Protein AF-A0A5C7P5N4-F1 (afdb_monomer_lite)

Sequence (124 aa):
MRRREALGAMILGAGGWAAGEPAQAQPLSAQEQVLKAAFIYRFAQMTEWPSAAASVAPKSFLLCVAGQGSLHSALRSLAGKSLGGALIQVQSVSQPSGLGGCQVLVLDMEDRHELNRWQRAVQG

Radius of gyration: 28.28 Å; chains: 1; bounding box: 98×53×38 Å

Secondary structure (DSSP, 8-state):
---------------------------HHHHHHHHHHHHHHHHHHHSPPGGGGSSS--SEEEEEEES-SHHHHHHHTTTT-EETTEEEEEEE-SSGGG-TT-SEEEE----HHHHHHHHHHHH-

pLDDT: mean 81.99, std 17.23, range [39.91, 97.88]

Foldseek 3Di:
DDDDDDDDPDPPDDDPDPPPDPPPDDPVVLVVLLVVLVVVLVVLLVDDDPQLPDPDRDQEAEEEEEDDASNLVNNCVQAQPDRSNHGYDYYYDHDLVPCPRHPHYHYRDPDPVVVVVNVVSVVD

Structure (mmCIF, N/CA/C/O backbone):
data_AF-A0A5C7P5N4-F1
#
_entry.id   AF-A0A5C7P5N4-F1
#
loop_
_atom_site.group_PDB
_atom_site.id
_atom_site.type_symbol
_atom_site.label_atom_id
_atom_site.label_alt_id
_atom_site.label_comp_id
_atom_site.label_asym_id
_atom_site.label_entity_id
_atom_site.label_seq_id
_atom_site.pdbx_PDB_ins_code
_atom_site.Cartn_x
_atom_site.Cartn_y
_atom_site.Cartn_z
_atom_site.occupancy
_atom_site.B_iso_or_equiv
_atom_site.auth_seq_id
_atom_site.auth_comp_id
_atom_site.auth_asym_id
_atom_site.auth_atom_id
_atom_site.pdbx_PDB_model_num
ATOM 1 N N . MET A 1 1 ? 81.796 23.514 8.352 1.00 39.91 1 MET A N 1
ATOM 2 C CA . MET A 1 1 ? 81.966 24.595 7.356 1.00 39.91 1 MET A CA 1
ATOM 3 C C . MET A 1 1 ? 80.805 25.566 7.492 1.00 39.91 1 MET A C 1
ATOM 5 O O . MET A 1 1 ? 79.663 25.137 7.515 1.00 39.91 1 MET A O 1
ATOM 9 N N . ARG A 1 2 ? 81.120 26.848 7.680 1.00 53.78 2 ARG A N 1
ATOM 10 C CA . ARG A 1 2 ? 80.201 27.981 7.862 1.00 53.78 2 ARG A CA 1
ATOM 11 C C . ARG A 1 2 ? 79.903 28.578 6.479 1.00 53.78 2 ARG A C 1
ATOM 13 O O . ARG A 1 2 ? 80.876 28.738 5.746 1.00 53.78 2 ARG A O 1
ATOM 20 N N . ARG A 1 3 ? 78.646 28.919 6.145 1.00 53.00 3 ARG A N 1
ATOM 21 C CA . ARG A 1 3 ? 78.217 30.033 5.250 1.00 53.00 3 ARG A CA 1
ATOM 22 C C . ARG A 1 3 ? 76.686 29.982 5.028 1.00 53.00 3 ARG A C 1
ATOM 24 O O . ARG A 1 3 ? 76.205 29.006 4.480 1.00 53.00 3 ARG A O 1
ATOM 31 N N . ARG A 1 4 ? 75.938 30.905 5.652 1.00 55.62 4 ARG A N 1
ATOM 32 C CA . ARG A 1 4 ? 75.324 32.145 5.093 1.00 55.62 4 ARG A CA 1
ATOM 33 C C . ARG A 1 4 ? 73.924 31.878 4.519 1.00 55.62 4 ARG A C 1
ATOM 35 O O . ARG A 1 4 ? 73.824 31.175 3.530 1.00 55.62 4 ARG A O 1
ATOM 42 N N . GLU A 1 5 ? 72.851 32.220 5.227 1.00 52.56 5 GLU A N 1
ATOM 43 C CA . GLU A 1 5 ? 72.189 33.538 5.399 1.00 52.56 5 GLU A CA 1
ATOM 44 C C . GLU A 1 5 ? 70.937 33.657 4.511 1.00 52.56 5 GLU A C 1
ATOM 46 O O . GLU A 1 5 ? 70.865 33.090 3.427 1.00 52.56 5 GLU A O 1
ATOM 51 N N . ALA A 1 6 ? 69.961 34.374 5.067 1.00 56.16 6 ALA A N 1
ATOM 52 C CA . ALA A 1 6 ? 68.542 34.467 4.749 1.00 56.16 6 ALA A CA 1
ATOM 53 C C . ALA A 1 6 ? 68.136 34.884 3.318 1.00 56.16 6 ALA A C 1
ATOM 55 O O . ALA A 1 6 ? 68.913 35.472 2.572 1.00 56.16 6 ALA A O 1
ATOM 56 N N . LEU A 1 7 ? 66.830 34.696 3.064 1.00 52.03 7 LEU A N 1
ATOM 57 C CA . LEU A 1 7 ? 65.865 35.612 2.420 1.00 52.03 7 LEU A CA 1
ATOM 58 C C . LEU A 1 7 ? 65.073 34.941 1.294 1.00 52.03 7 LEU A C 1
ATOM 60 O O . LEU A 1 7 ? 65.619 34.565 0.263 1.00 52.03 7 LEU A O 1
ATOM 64 N N . GLY A 1 8 ? 63.754 34.863 1.481 1.00 42.03 8 GLY A N 1
ATOM 65 C CA . GLY A 1 8 ? 62.834 34.518 0.402 1.00 42.03 8 GLY A CA 1
ATOM 66 C C . GLY A 1 8 ? 61.492 33.977 0.872 1.00 42.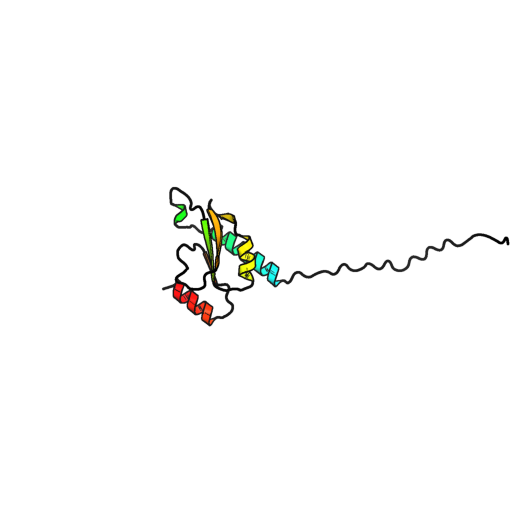03 8 GLY A C 1
ATOM 67 O O . GLY A 1 8 ? 61.114 32.879 0.484 1.00 42.03 8 GLY A O 1
ATOM 68 N N . ALA A 1 9 ? 60.754 34.729 1.693 1.00 56.69 9 ALA A N 1
ATOM 69 C CA . ALA A 1 9 ? 59.313 34.519 1.778 1.00 56.69 9 ALA A CA 1
ATOM 70 C C . ALA A 1 9 ? 58.704 34.974 0.444 1.00 56.69 9 ALA A C 1
ATOM 72 O O . ALA A 1 9 ? 58.558 36.169 0.200 1.00 56.69 9 ALA A O 1
ATOM 73 N N . MET A 1 10 ? 58.396 34.021 -0.433 1.00 47.03 10 MET A N 1
ATOM 74 C CA . MET A 1 10 ? 57.645 34.267 -1.658 1.00 47.03 10 MET A CA 1
ATOM 75 C C . MET A 1 10 ? 56.385 33.409 -1.604 1.00 47.03 10 MET A C 1
ATOM 77 O O . MET A 1 10 ? 56.383 32.237 -1.971 1.00 47.03 10 MET A O 1
ATOM 81 N N . ILE A 1 11 ? 55.313 33.994 -1.066 1.00 57.28 11 ILE A N 1
ATOM 82 C CA . ILE A 1 11 ? 53.965 33.440 -1.172 1.00 57.28 11 ILE A CA 1
ATOM 83 C C . ILE A 1 11 ? 53.540 33.642 -2.626 1.00 57.28 11 ILE A C 1
ATOM 85 O O . ILE A 1 11 ? 53.099 34.720 -3.013 1.00 57.28 11 ILE A O 1
ATOM 89 N N . LEU A 1 12 ? 53.707 32.602 -3.437 1.00 55.81 12 LEU A N 1
ATOM 90 C CA . LEU A 1 12 ? 53.035 32.464 -4.722 1.00 55.81 12 LEU A CA 1
ATOM 91 C C . LEU A 1 12 ? 51.938 31.425 -4.524 1.00 55.81 12 LEU A C 1
ATOM 93 O O . LEU A 1 12 ? 52.156 30.222 -4.645 1.00 55.81 12 LEU A O 1
ATOM 97 N N . GLY A 1 13 ? 50.759 31.910 -4.136 1.00 56.06 13 GLY A N 1
ATOM 98 C CA . GLY A 1 13 ? 49.546 31.112 -4.185 1.00 56.06 13 GLY A CA 1
ATOM 99 C C . GLY A 1 13 ? 49.261 30.724 -5.632 1.00 56.06 13 GLY A C 1
ATOM 100 O O . GLY A 1 13 ? 49.113 31.590 -6.490 1.00 56.06 13 GLY A O 1
ATOM 101 N N . ALA A 1 14 ? 49.184 29.427 -5.904 1.00 53.47 14 ALA A N 1
ATOM 102 C CA . ALA A 1 14 ? 48.639 28.908 -7.146 1.00 53.47 14 ALA A CA 1
ATOM 103 C C . ALA A 1 14 ? 48.030 27.528 -6.886 1.00 53.47 14 ALA A C 1
ATOM 105 O O . ALA A 1 14 ? 48.738 26.561 -6.622 1.00 53.47 14 ALA A O 1
ATOM 106 N N . GLY A 1 15 ? 46.700 27.469 -6.969 1.00 52.50 15 GLY A N 1
ATOM 107 C CA . GLY A 1 15 ? 45.946 26.234 -7.158 1.00 52.50 15 GLY A CA 1
ATOM 108 C C . GLY A 1 15 ? 45.756 25.387 -5.906 1.00 52.50 15 GLY A C 1
ATOM 109 O O . GLY A 1 15 ? 46.331 24.312 -5.793 1.00 52.50 15 GLY A O 1
ATOM 110 N N . GLY A 1 16 ? 44.876 25.818 -5.000 1.00 48.16 16 GLY A N 1
ATOM 111 C CA . GLY A 1 16 ? 44.185 24.865 -4.137 1.00 48.16 16 GLY A CA 1
ATOM 112 C C . GLY A 1 16 ? 43.317 23.978 -5.025 1.00 48.16 16 GLY A C 1
ATOM 113 O O . GLY A 1 16 ? 42.337 24.450 -5.598 1.00 48.16 16 GLY A O 1
ATOM 114 N N . TRP A 1 17 ? 43.708 22.717 -5.190 1.00 58.75 17 TRP A N 1
ATOM 115 C CA . TRP A 1 17 ? 42.879 21.712 -5.840 1.00 58.75 17 TRP A CA 1
ATOM 116 C C . TRP A 1 17 ? 41.686 21.483 -4.918 1.00 58.75 17 TRP A C 1
ATOM 118 O O . TRP A 1 17 ? 41.785 20.757 -3.931 1.00 58.75 17 TRP A O 1
ATOM 128 N N . ALA A 1 18 ? 40.564 22.143 -5.203 1.00 55.78 18 ALA A N 1
ATOM 129 C CA . ALA A 1 18 ? 39.283 21.688 -4.702 1.00 55.78 18 ALA A CA 1
ATOM 130 C C . ALA A 1 18 ? 39.075 20.298 -5.309 1.00 55.78 18 ALA A C 1
ATOM 132 O O . ALA A 1 18 ? 38.716 20.170 -6.480 1.00 55.78 18 ALA A O 1
ATOM 133 N N . ALA A 1 19 ? 39.398 19.256 -4.543 1.00 59.22 19 ALA A N 1
ATOM 134 C CA . ALA A 1 19 ? 38.938 17.916 -4.841 1.00 59.22 19 ALA A CA 1
ATOM 135 C C . ALA A 1 19 ? 37.411 18.008 -4.854 1.00 59.22 19 ALA A C 1
ATOM 137 O O . ALA A 1 19 ? 36.788 18.154 -3.806 1.00 59.22 19 ALA A O 1
ATOM 138 N N . GLY A 1 20 ? 36.828 18.056 -6.053 1.00 54.97 20 GLY A N 1
ATOM 139 C CA . GLY A 1 20 ? 35.387 18.014 -6.213 1.00 54.97 20 GLY A CA 1
ATOM 140 C C . GLY A 1 20 ? 34.899 16.742 -5.546 1.00 54.97 20 GLY A C 1
ATOM 141 O O . GLY A 1 20 ? 35.236 15.644 -5.990 1.00 54.97 20 GLY A O 1
ATOM 142 N N . GLU A 1 21 ? 34.166 16.892 -4.449 1.00 62.88 21 GLU A N 1
ATOM 143 C CA . GLU A 1 21 ? 33.493 15.775 -3.810 1.00 62.88 21 GLU A CA 1
ATOM 144 C C . GLU A 1 21 ? 32.580 15.156 -4.875 1.00 62.88 21 GLU A C 1
ATOM 146 O O . GLU A 1 21 ? 31.815 15.891 -5.514 1.00 62.88 21 GLU A O 1
ATOM 151 N N . PRO A 1 22 ? 32.704 13.851 -5.174 1.00 59.53 22 PRO A N 1
ATOM 152 C CA . PRO A 1 22 ? 31.895 13.248 -6.212 1.00 59.53 22 PRO A CA 1
ATOM 153 C C . PRO A 1 22 ? 30.433 13.402 -5.803 1.00 59.53 22 PRO A C 1
ATOM 155 O O . PRO A 1 22 ? 29.979 12.790 -4.838 1.00 59.53 22 PRO A O 1
ATOM 158 N N . ALA A 1 23 ? 29.694 14.229 -6.542 1.00 61.19 23 ALA A N 1
ATOM 159 C CA . ALA A 1 23 ? 28.251 14.312 -6.428 1.00 61.19 23 ALA A CA 1
ATOM 160 C C . ALA A 1 23 ? 27.679 12.960 -6.872 1.00 61.19 23 ALA A C 1
ATOM 162 O O . ALA A 1 23 ? 27.461 12.703 -8.056 1.00 61.19 23 ALA A O 1
ATOM 163 N N . GLN A 1 24 ? 27.509 12.049 -5.917 1.00 62.59 24 GLN A N 1
ATOM 164 C CA . GLN A 1 24 ? 26.827 10.783 -6.131 1.00 62.59 24 GLN A CA 1
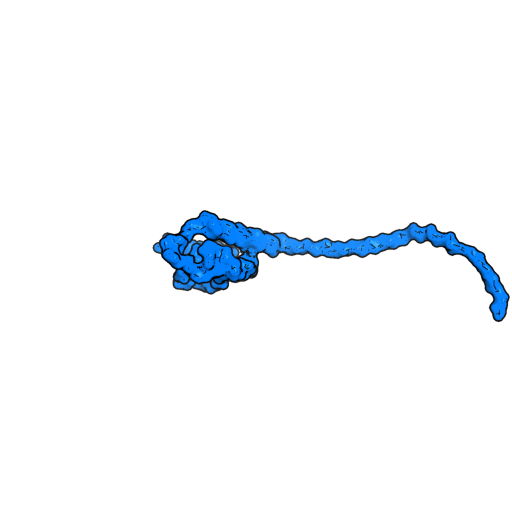ATOM 165 C C . GLN A 1 24 ? 25.348 11.101 -6.348 1.00 62.59 24 GLN A C 1
ATOM 167 O O . GLN A 1 24 ? 24.603 11.350 -5.400 1.00 62.59 24 GLN A O 1
ATOM 172 N N . ALA A 1 25 ? 24.924 11.127 -7.611 1.00 58.53 25 ALA A N 1
ATOM 173 C CA . ALA A 1 25 ? 23.512 11.146 -7.948 1.00 58.53 25 ALA A CA 1
ATOM 174 C C . ALA A 1 25 ? 22.879 9.871 -7.378 1.00 58.53 25 ALA A C 1
ATOM 176 O O . ALA A 1 25 ? 23.200 8.763 -7.814 1.00 58.53 25 ALA A O 1
ATOM 177 N N . GLN A 1 26 ? 21.997 10.014 -6.387 1.00 63.59 26 GLN A N 1
ATOM 178 C CA . GLN A 1 26 ? 21.158 8.895 -5.979 1.00 63.59 26 GLN A CA 1
ATOM 179 C C . GLN A 1 26 ? 20.343 8.471 -7.205 1.00 63.59 26 GLN A C 1
ATOM 181 O O . GLN A 1 26 ? 19.788 9.339 -7.886 1.00 63.59 26 GLN A O 1
ATOM 186 N N . PRO A 1 27 ? 20.291 7.168 -7.532 1.00 65.25 27 PRO A N 1
ATOM 187 C CA . PRO A 1 27 ? 19.526 6.714 -8.679 1.00 65.25 27 PRO A CA 1
ATOM 188 C C . PRO A 1 27 ? 18.081 7.179 -8.492 1.00 65.25 27 PRO A C 1
ATOM 190 O O . PRO A 1 27 ? 17.435 6.818 -7.507 1.00 65.25 27 PRO A O 1
ATOM 193 N N . LEU A 1 28 ? 17.596 8.007 -9.424 1.00 67.81 28 LEU A N 1
ATOM 194 C CA . LEU A 1 28 ? 16.258 8.617 -9.391 1.00 67.81 28 LEU A CA 1
ATOM 195 C C . LEU A 1 28 ? 15.164 7.575 -9.105 1.00 67.81 28 LEU A C 1
ATOM 197 O O . LEU A 1 28 ? 14.200 7.864 -8.401 1.00 67.81 28 LEU A O 1
ATOM 201 N N . SER A 1 29 ? 15.374 6.338 -9.565 1.00 78.81 29 SER A N 1
ATOM 202 C CA . SER A 1 29 ? 14.488 5.201 -9.333 1.00 78.81 29 SER A CA 1
ATOM 203 C C . SER A 1 29 ? 14.308 4.849 -7.854 1.00 78.81 29 SER A C 1
ATOM 205 O O . SER A 1 29 ? 13.189 4.571 -7.440 1.00 78.81 29 SER A O 1
ATOM 207 N N . ALA A 1 30 ? 15.352 4.891 -7.020 1.00 86.12 30 ALA A N 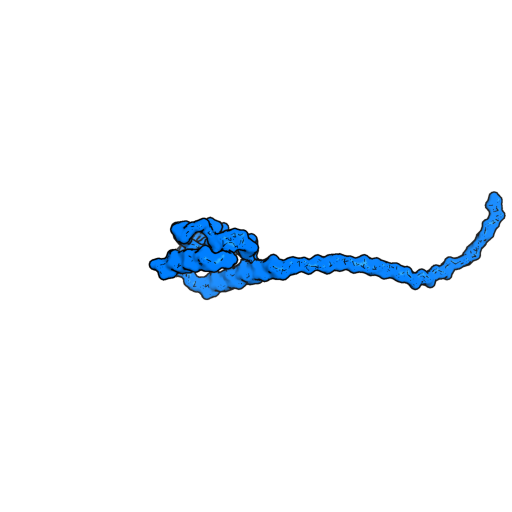1
ATOM 208 C CA . ALA A 1 30 ? 15.230 4.551 -5.600 1.00 86.12 30 ALA A CA 1
ATOM 209 C C . ALA A 1 30 ? 14.399 5.596 -4.841 1.00 86.12 30 ALA A C 1
ATOM 211 O O . ALA A 1 30 ? 13.525 5.246 -4.045 1.00 86.12 30 ALA A O 1
ATOM 212 N N . GLN A 1 31 ? 14.630 6.880 -5.126 1.00 91.06 31 GLN A N 1
ATOM 213 C CA . GLN A 1 31 ? 13.858 7.973 -4.535 1.00 91.06 31 GLN A CA 1
ATOM 214 C C . GLN A 1 31 ? 12.393 7.927 -4.989 1.00 91.06 31 GLN A C 1
ATOM 216 O O . GLN A 1 31 ? 11.487 8.122 -4.180 1.00 91.06 31 GLN A O 1
ATOM 221 N N . GLU A 1 32 ? 12.159 7.598 -6.260 1.00 93.62 32 GLU A N 1
ATOM 222 C CA . GLU A 1 32 ? 10.824 7.387 -6.815 1.00 93.62 32 GLU A CA 1
ATOM 223 C C . GLU A 1 32 ? 10.073 6.256 -6.094 1.00 93.62 32 GLU A C 1
ATOM 225 O O . GLU A 1 32 ? 8.912 6.441 -5.723 1.00 93.62 32 GLU A O 1
ATOM 230 N N . GLN A 1 33 ? 10.716 5.110 -5.830 1.00 94.75 33 GLN A N 1
ATOM 231 C CA . GLN A 1 33 ? 10.073 4.010 -5.096 1.00 94.75 33 GLN A CA 1
ATOM 232 C C . GLN A 1 33 ? 9.720 4.400 -3.657 1.00 94.75 33 GLN A C 1
ATOM 234 O O . GLN A 1 33 ? 8.633 4.076 -3.174 1.00 94.75 33 GLN A O 1
ATOM 239 N N . VAL A 1 34 ? 10.605 5.134 -2.974 1.00 95.19 34 VAL A N 1
ATOM 240 C CA . VAL A 1 34 ? 10.327 5.668 -1.630 1.00 95.19 34 VAL A CA 1
ATOM 241 C C . VAL A 1 34 ? 9.133 6.620 -1.664 1.00 95.19 34 VAL A C 1
ATOM 243 O O . VAL A 1 34 ? 8.246 6.525 -0.814 1.00 95.19 34 VAL A O 1
ATOM 246 N N . LEU A 1 35 ? 9.072 7.500 -2.666 1.00 96.56 35 LEU A N 1
ATOM 247 C CA . LEU A 1 35 ? 7.959 8.424 -2.842 1.00 96.56 35 LEU A CA 1
ATOM 248 C C . LEU A 1 35 ? 6.643 7.670 -3.089 1.00 96.56 35 LEU A C 1
ATOM 250 O O . LEU A 1 35 ? 5.650 7.942 -2.417 1.00 96.56 35 LEU A O 1
ATOM 254 N N . LYS A 1 36 ? 6.639 6.669 -3.977 1.00 96.44 36 LYS A N 1
ATOM 255 C CA . LYS A 1 36 ? 5.479 5.794 -4.227 1.00 96.44 36 LYS A CA 1
ATOM 256 C C . LYS A 1 36 ? 5.002 5.091 -2.954 1.00 96.44 36 LYS A C 1
ATOM 258 O O . LYS A 1 36 ? 3.809 5.121 -2.656 1.00 96.44 36 LYS A O 1
ATOM 263 N N . ALA A 1 37 ? 5.914 4.521 -2.164 1.00 97.56 37 ALA A N 1
ATOM 264 C CA . ALA A 1 37 ? 5.574 3.897 -0.885 1.00 97.56 37 ALA A CA 1
ATOM 265 C C . ALA A 1 37 ? 4.964 4.906 0.109 1.00 97.56 37 ALA A C 1
ATOM 267 O O . ALA A 1 37 ? 3.992 4.587 0.796 1.00 97.56 37 ALA A O 1
ATOM 268 N N . ALA A 1 38 ? 5.476 6.141 0.155 1.00 97.31 38 ALA A N 1
ATOM 269 C CA . ALA A 1 38 ? 4.913 7.204 0.986 1.00 97.31 38 ALA A CA 1
ATOM 270 C C . ALA A 1 38 ? 3.487 7.596 0.556 1.00 97.31 38 ALA A C 1
ATOM 272 O O . ALA A 1 38 ? 2.617 7.765 1.413 1.00 97.31 38 ALA A O 1
ATOM 273 N N . PHE A 1 39 ? 3.220 7.683 -0.751 1.00 97.88 39 PHE A N 1
ATOM 274 C CA . PHE A 1 39 ? 1.868 7.912 -1.271 1.00 97.88 39 PHE A CA 1
ATOM 275 C C . PHE A 1 39 ? 0.913 6.771 -0.914 1.00 97.88 39 PHE A C 1
ATOM 277 O O . PHE A 1 39 ? -0.184 7.038 -0.431 1.00 97.88 39 PHE A O 1
ATOM 284 N N . ILE A 1 40 ? 1.335 5.512 -1.065 1.00 97.88 40 ILE A N 1
ATOM 285 C CA . ILE A 1 40 ? 0.527 4.341 -0.680 1.00 97.88 40 ILE A CA 1
ATOM 286 C C . ILE A 1 40 ? 0.166 4.394 0.809 1.00 97.88 40 ILE A C 1
ATOM 288 O O . ILE A 1 40 ? -1.000 4.228 1.168 1.00 97.88 40 ILE A O 1
ATOM 292 N N . TYR A 1 41 ? 1.137 4.696 1.676 1.00 97.38 41 TYR A N 1
ATOM 293 C CA . TYR A 1 41 ? 0.881 4.892 3.104 1.00 97.38 41 TYR A CA 1
ATOM 294 C C . TYR A 1 41 ? -0.143 6.009 3.350 1.00 97.38 41 TYR A C 1
ATOM 296 O O . TYR A 1 41 ? -1.072 5.838 4.138 1.00 97.38 41 TYR A O 1
ATOM 304 N N . ARG A 1 42 ? -0.018 7.138 2.642 1.00 97.38 42 ARG A N 1
ATOM 305 C CA . ARG A 1 42 ? -0.939 8.273 2.769 1.00 97.38 42 ARG A CA 1
ATOM 306 C C . ARG A 1 42 ? -2.359 7.925 2.326 1.00 97.38 42 ARG A C 1
ATOM 308 O O . ARG A 1 42 ? -3.300 8.277 3.030 1.00 97.38 42 ARG A O 1
ATOM 315 N N . PHE A 1 43 ? -2.518 7.211 1.215 1.00 97.00 43 PHE A N 1
ATOM 316 C CA . PHE A 1 43 ? -3.828 6.741 0.764 1.00 97.00 43 PHE A CA 1
ATOM 317 C C . PHE A 1 43 ? -4.456 5.801 1.787 1.00 97.00 43 PHE A C 1
ATOM 319 O O . PHE A 1 43 ? -5.624 5.966 2.132 1.00 97.00 43 PHE A O 1
ATOM 326 N N . ALA A 1 44 ? -3.671 4.884 2.356 1.00 95.69 44 ALA A N 1
ATOM 327 C CA . ALA A 1 44 ? -4.168 3.968 3.371 1.00 95.69 44 ALA A CA 1
ATOM 328 C C . ALA A 1 44 ? -4.625 4.687 4.656 1.00 95.69 44 ALA A C 1
ATOM 330 O O . ALA A 1 44 ? -5.609 4.268 5.259 1.00 95.69 44 ALA A O 1
ATOM 331 N N . GLN A 1 45 ? -3.971 5.788 5.054 1.00 94.06 45 GLN A N 1
ATOM 332 C CA . GLN A 1 45 ? -4.414 6.632 6.178 1.00 94.06 45 GLN A CA 1
ATOM 333 C C . GLN A 1 45 ? -5.747 7.347 5.917 1.00 94.06 45 GLN A C 1
ATOM 335 O O . GLN A 1 45 ? -6.459 7.673 6.861 1.00 94.06 45 GLN A O 1
ATOM 340 N N . MET A 1 46 ? -6.039 7.648 4.652 1.00 94.12 46 MET A N 1
ATOM 341 C CA . MET A 1 46 ? -7.221 8.400 4.216 1.00 94.12 46 MET A CA 1
ATOM 342 C C . MET A 1 46 ? -8.373 7.492 3.772 1.00 94.12 46 MET A C 1
ATOM 344 O O . MET A 1 46 ? -9.422 7.989 3.377 1.00 94.12 46 MET A O 1
ATOM 348 N N . THR A 1 47 ? -8.170 6.177 3.802 1.00 93.38 47 THR A N 1
ATOM 349 C CA . THR A 1 47 ? -9.175 5.187 3.418 1.00 93.38 47 THR A CA 1
ATOM 350 C C . THR A 1 47 ? -9.917 4.715 4.660 1.00 93.38 47 THR A C 1
ATOM 352 O O . THR A 1 47 ? -9.297 4.357 5.663 1.00 93.38 47 THR A O 1
ATOM 355 N N . GLU A 1 48 ? -11.245 4.682 4.596 1.00 88.62 48 GLU A N 1
ATOM 356 C CA . GLU A 1 48 ? -12.060 4.046 5.628 1.00 88.62 48 GLU A CA 1
ATOM 357 C C . GLU A 1 48 ? -12.021 2.526 5.450 1.00 88.62 48 GLU A C 1
ATOM 359 O O . GLU A 1 48 ? -12.466 1.983 4.439 1.00 88.62 48 GLU A O 1
ATOM 364 N N . TRP A 1 49 ? -11.465 1.826 6.438 1.00 87.25 49 TRP A N 1
ATOM 365 C CA . TRP A 1 49 ? -11.364 0.369 6.424 1.00 87.25 49 TRP A CA 1
ATOM 366 C C . TRP A 1 49 ? -12.538 -0.250 7.188 1.00 87.25 49 TRP A C 1
ATOM 368 O O . TRP A 1 49 ? -12.816 0.183 8.308 1.00 87.25 49 TRP A O 1
ATOM 378 N N . PRO A 1 50 ? -13.186 -1.309 6.671 1.00 75.44 50 PRO A N 1
ATOM 379 C CA . PRO A 1 50 ? -14.375 -1.894 7.299 1.00 75.44 50 PRO A CA 1
ATOM 380 C C . PRO A 1 50 ? -14.131 -2.431 8.724 1.00 75.44 50 PRO A C 1
ATOM 382 O O . PRO A 1 50 ? -15.066 -2.536 9.512 1.00 75.44 50 PRO A O 1
ATOM 385 N N . SER A 1 51 ? -12.878 -2.710 9.109 1.00 64.75 51 SER A N 1
ATOM 386 C CA . SER A 1 51 ? -12.508 -3.100 10.479 1.00 64.75 51 SER A CA 1
ATOM 387 C C . SER A 1 51 ? -12.415 -1.937 11.476 1.00 64.75 51 SER A C 1
ATOM 389 O O . SER A 1 51 ? -12.306 -2.191 12.672 1.00 64.75 51 SER A O 1
ATOM 391 N N . ALA A 1 52 ? -12.451 -0.677 11.029 1.00 53.06 52 ALA A N 1
ATOM 392 C CA . ALA A 1 52 ? -12.403 0.492 11.915 1.00 53.06 52 ALA A CA 1
ATOM 393 C C . ALA A 1 52 ? -13.688 0.671 12.751 1.00 53.06 52 ALA A C 1
ATOM 395 O O . ALA A 1 52 ? -13.682 1.413 13.728 1.00 53.06 52 ALA A O 1
ATOM 396 N N . ALA A 1 53 ? -14.772 -0.032 12.395 1.00 49.31 53 ALA A N 1
ATOM 397 C CA . ALA A 1 53 ? -16.046 -0.022 13.114 1.00 49.31 53 ALA A CA 1
ATOM 398 C C . ALA A 1 53 ? -16.157 -1.093 14.222 1.00 49.31 53 ALA A C 1
ATOM 400 O O . ALA A 1 53 ? -17.127 -1.092 14.980 1.00 49.31 53 ALA A O 1
ATOM 401 N N . ALA A 1 54 ? -15.196 -2.019 14.337 1.00 56.94 54 ALA A N 1
ATOM 402 C CA . ALA A 1 54 ? -15.185 -3.005 15.416 1.00 56.94 54 ALA A CA 1
ATOM 403 C C . ALA A 1 54 ? -14.690 -2.358 16.721 1.00 56.94 54 ALA A C 1
ATOM 405 O O . ALA A 1 54 ? -13.734 -1.588 16.713 1.00 56.94 54 ALA A O 1
ATOM 406 N N . SER A 1 55 ? -15.291 -2.709 17.864 1.00 55.81 55 SER A N 1
ATOM 407 C CA . SER A 1 55 ? -14.968 -2.147 19.191 1.00 55.81 55 SER A CA 1
ATOM 408 C C . SER A 1 55 ? -13.507 -2.345 19.642 1.00 55.81 55 SER A C 1
ATOM 410 O O . SER A 1 55 ? -13.105 -1.815 20.675 1.00 55.81 55 SER A O 1
ATOM 412 N N . VAL A 1 56 ? -12.714 -3.106 18.881 1.00 60.72 56 VAL A N 1
ATOM 413 C CA . VAL A 1 56 ? -11.276 -3.314 19.063 1.00 60.72 56 VAL A CA 1
ATOM 414 C C 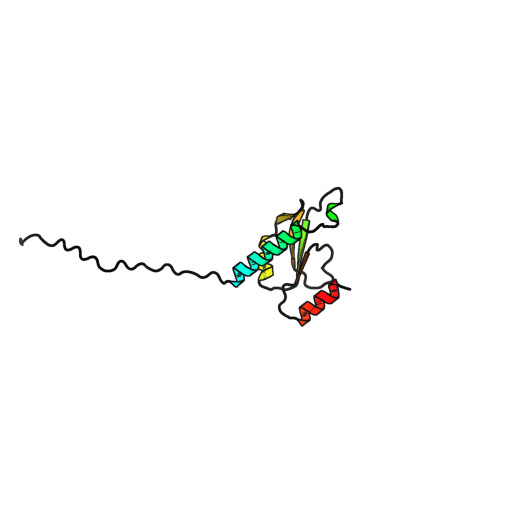. VAL A 1 56 ? -10.607 -3.208 17.692 1.00 60.72 56 VAL A C 1
ATOM 416 O O . VAL A 1 56 ? -10.906 -3.998 16.796 1.00 60.72 56 VAL A O 1
ATOM 419 N N . ALA A 1 57 ? -9.687 -2.254 17.531 1.00 62.38 57 ALA A N 1
ATOM 420 C CA . ALA A 1 57 ? -8.896 -2.134 16.310 1.00 62.38 57 ALA A CA 1
ATOM 421 C C . ALA A 1 57 ? -8.047 -3.406 16.093 1.00 62.38 57 ALA A C 1
ATOM 423 O O . ALA A 1 57 ? -7.505 -3.956 17.061 1.00 62.38 57 ALA A O 1
ATOM 424 N N . PRO A 1 58 ? -7.903 -3.898 14.848 1.00 70.19 58 PRO A N 1
ATOM 425 C CA . PRO A 1 58 ? -7.051 -5.048 14.572 1.00 70.19 58 PRO A CA 1
ATOM 426 C C . PRO A 1 58 ? -5.603 -4.757 14.986 1.00 70.19 58 PRO A C 1
ATOM 428 O O . PRO A 1 58 ? -5.097 -3.655 14.798 1.00 70.19 58 PRO A O 1
ATOM 431 N N . LYS A 1 59 ? -4.898 -5.763 15.521 1.00 81.50 59 LYS A N 1
ATOM 432 C CA . LYS A 1 59 ? -3.479 -5.616 15.905 1.00 81.50 59 LYS A CA 1
ATOM 433 C C . LYS A 1 59 ? -2.565 -5.344 14.701 1.00 81.50 59 LYS A C 1
ATOM 435 O O . LYS A 1 59 ? -1.481 -4.789 14.872 1.00 81.50 59 LYS A O 1
ATOM 440 N N . SER A 1 60 ? -2.987 -5.746 13.502 1.00 89.94 60 SER A N 1
ATOM 441 C CA . SER A 1 60 ? -2.188 -5.687 12.279 1.00 89.94 60 SER A CA 1
ATOM 442 C C . SER A 1 60 ? -2.972 -5.139 11.090 1.00 89.94 60 SER A C 1
ATOM 444 O O . SER A 1 60 ? -4.127 -5.506 10.887 1.00 89.94 60 SER A O 1
ATOM 446 N N . PHE A 1 61 ? -2.296 -4.328 10.278 1.00 93.81 61 PHE A N 1
ATOM 447 C CA . PHE A 1 61 ? -2.736 -3.875 8.963 1.00 93.81 61 PHE A CA 1
ATOM 448 C C . PHE A 1 61 ? -1.885 -4.570 7.897 1.00 93.81 61 PHE A C 1
ATOM 450 O O . PHE A 1 61 ? -0.676 -4.359 7.834 1.00 93.81 61 PHE A O 1
ATOM 457 N N . LEU A 1 62 ? -2.486 -5.428 7.083 1.00 95.19 62 LEU A N 1
ATOM 458 C CA . LEU A 1 62 ? -1.807 -6.219 6.065 1.00 95.19 62 LEU A CA 1
ATOM 459 C C . LEU A 1 62 ? -1.724 -5.445 4.742 1.00 95.19 62 LEU A C 1
ATOM 461 O O . LEU A 1 62 ? -2.722 -5.221 4.052 1.00 95.19 62 LEU A O 1
ATOM 465 N N . LEU A 1 63 ? -0.498 -5.067 4.383 1.00 97.00 63 LEU A N 1
ATOM 466 C CA . LEU A 1 63 ? -0.126 -4.543 3.075 1.00 97.00 63 LEU A CA 1
ATOM 467 C C . LEU A 1 63 ? 0.517 -5.679 2.277 1.00 97.00 63 LEU A C 1
ATOM 469 O O . LEU A 1 63 ? 1.651 -6.086 2.531 1.00 97.00 63 LEU A O 1
ATOM 473 N N . CYS A 1 64 ? -0.218 -6.199 1.310 1.00 97.38 64 CYS A N 1
ATOM 474 C CA . CYS A 1 64 ? 0.211 -7.308 0.479 1.00 97.38 64 CYS A CA 1
ATOM 475 C C . CYS A 1 64 ? 0.875 -6.805 -0.802 1.00 97.38 64 CYS A C 1
ATOM 477 O O . CYS A 1 64 ? 0.456 -5.803 -1.383 1.00 97.38 64 CYS A O 1
ATOM 479 N N . VAL A 1 65 ? 1.912 -7.505 -1.252 1.00 97.00 65 VAL A N 1
ATOM 480 C CA . VAL A 1 65 ? 2.662 -7.182 -2.469 1.00 97.00 65 VAL A CA 1
ATOM 481 C C . VAL A 1 65 ? 2.706 -8.411 -3.365 1.00 97.00 65 VAL A C 1
ATOM 483 O O . VAL A 1 65 ? 3.206 -9.457 -2.952 1.00 97.00 65 VAL A O 1
ATOM 486 N N . ALA A 1 66 ? 2.198 -8.284 -4.587 1.00 96.00 66 ALA A N 1
ATOM 487 C CA . ALA A 1 66 ? 2.370 -9.275 -5.641 1.00 96.00 66 ALA A CA 1
ATOM 488 C C . ALA A 1 66 ? 3.431 -8.784 -6.629 1.00 96.00 66 ALA A C 1
ATOM 490 O O . ALA A 1 66 ? 3.346 -7.659 -7.118 1.00 96.00 66 ALA A O 1
ATOM 491 N N . GLY A 1 67 ? 4.416 -9.631 -6.923 1.00 91.81 67 GLY A N 1
ATOM 492 C CA . GLY A 1 67 ? 5.590 -9.264 -7.718 1.00 91.81 67 GLY A CA 1
ATOM 493 C C . GLY A 1 67 ? 6.832 -8.974 -6.868 1.00 91.81 67 GLY A C 1
ATOM 494 O O . GLY A 1 67 ? 6.804 -9.022 -5.638 1.00 91.81 67 GLY A O 1
ATOM 495 N N . GLN A 1 68 ? 7.961 -8.756 -7.543 1.00 86.06 68 GLN A N 1
ATOM 496 C CA . GLN A 1 68 ? 9.293 -8.640 -6.926 1.00 86.06 68 GLN A CA 1
ATOM 497 C C . GLN A 1 68 ? 10.067 -7.413 -7.433 1.00 86.06 68 GLN A C 1
ATOM 499 O O . GLN A 1 68 ? 11.298 -7.413 -7.430 1.00 86.06 68 GLN A O 1
ATOM 504 N N . GLY A 1 69 ? 9.352 -6.388 -7.900 1.00 85.19 69 GLY A N 1
ATOM 505 C CA . GLY A 1 69 ? 9.946 -5.154 -8.392 1.00 85.19 69 GLY A CA 1
ATOM 506 C C . GLY A 1 69 ? 10.657 -4.335 -7.308 1.00 85.19 69 GLY A C 1
ATOM 507 O O . GLY A 1 69 ? 10.791 -4.706 -6.135 1.00 85.19 69 GLY A O 1
ATOM 508 N N . SER A 1 70 ? 11.167 -3.177 -7.725 1.00 89.62 70 SER A N 1
ATOM 509 C CA . SER A 1 70 ? 11.919 -2.289 -6.834 1.00 89.62 70 SER A CA 1
ATOM 510 C C . SER A 1 70 ? 11.038 -1.630 -5.762 1.00 89.62 70 SER A C 1
ATOM 512 O O . SER A 1 70 ? 11.546 -1.305 -4.681 1.00 89.62 70 SER A O 1
ATOM 514 N N . LEU A 1 71 ? 9.724 -1.498 -5.998 1.00 93.88 71 LEU A N 1
ATOM 515 C CA . LEU A 1 71 ? 8.777 -0.900 -5.053 1.00 93.88 71 LEU A CA 1
ATOM 516 C C . LEU A 1 71 ? 8.626 -1.742 -3.785 1.00 93.88 71 LEU A C 1
ATOM 518 O O . LEU A 1 71 ? 8.532 -1.189 -2.688 1.00 93.88 71 LEU A O 1
ATOM 522 N N . HIS A 1 72 ? 8.662 -3.072 -3.907 1.00 92.62 72 HIS A N 1
ATOM 523 C CA . HIS A 1 72 ? 8.566 -3.987 -2.773 1.00 92.62 72 HIS A CA 1
ATOM 524 C C . HIS A 1 72 ? 9.600 -3.658 -1.683 1.00 92.62 72 HIS A C 1
ATOM 526 O O . HIS A 1 72 ? 9.281 -3.668 -0.492 1.00 92.62 72 HIS A O 1
ATOM 532 N N . SER A 1 73 ? 10.829 -3.301 -2.069 1.00 90.44 73 SER A N 1
ATOM 533 C CA . SER A 1 73 ? 11.868 -2.906 -1.110 1.00 90.44 73 SER A CA 1
ATOM 534 C C . SER A 1 73 ? 11.501 -1.645 -0.319 1.00 90.44 73 SER A C 1
ATOM 536 O O . SER A 1 73 ? 11.647 -1.628 0.905 1.00 90.44 73 SER A O 1
ATOM 538 N N . ALA A 1 74 ? 10.951 -0.629 -0.988 1.00 94.88 74 ALA A N 1
ATOM 539 C CA . ALA A 1 74 ? 10.507 0.607 -0.355 1.00 94.88 74 ALA A CA 1
ATOM 540 C C . ALA A 1 74 ? 9.285 0.378 0.547 1.00 94.88 74 ALA A C 1
ATOM 542 O O . ALA A 1 74 ? 9.226 0.925 1.648 1.00 94.88 74 ALA A O 1
ATOM 543 N N . LEU A 1 75 ? 8.348 -0.483 0.140 1.00 97.12 75 LEU A N 1
ATOM 544 C CA . LEU A 1 75 ? 7.176 -0.841 0.943 1.00 97.12 75 LEU A CA 1
ATOM 545 C C . LEU A 1 75 ? 7.553 -1.518 2.259 1.00 97.12 75 LEU A C 1
ATOM 547 O O . LEU A 1 75 ? 6.951 -1.201 3.281 1.00 97.12 75 LEU A O 1
ATOM 551 N N . ARG A 1 76 ? 8.587 -2.372 2.282 1.00 94.94 76 ARG A N 1
ATOM 552 C CA . ARG A 1 76 ? 9.068 -3.001 3.528 1.00 94.94 76 ARG A CA 1
ATOM 553 C C . ARG A 1 76 ? 9.467 -1.986 4.603 1.00 94.94 76 ARG A C 1
ATOM 555 O O . ARG A 1 76 ? 9.327 -2.293 5.782 1.00 94.94 76 ARG A O 1
ATOM 562 N N . SER A 1 77 ? 9.880 -0.771 4.229 1.00 94.94 77 SER A N 1
ATOM 563 C CA . SER A 1 77 ? 10.176 0.307 5.192 1.00 94.94 77 SER A CA 1
ATOM 564 C C . SER A 1 77 ? 8.946 0.818 5.963 1.00 94.94 77 SER A C 1
ATOM 566 O O . SER A 1 77 ? 9.082 1.556 6.940 1.00 94.94 77 SER A O 1
ATOM 568 N N . LEU A 1 78 ? 7.735 0.450 5.530 1.00 96.69 78 LEU A N 1
ATOM 569 C CA . LEU A 1 78 ? 6.488 0.774 6.218 1.00 96.69 78 LEU A CA 1
ATOM 570 C C . LEU A 1 78 ? 6.135 -0.239 7.313 1.00 96.69 78 LEU A C 1
ATOM 572 O O . LEU A 1 78 ? 5.280 0.066 8.143 1.00 96.69 78 LEU A O 1
ATOM 576 N N . ALA A 1 79 ? 6.764 -1.418 7.334 1.00 96.56 79 ALA A N 1
ATOM 577 C CA . ALA A 1 79 ? 6.492 -2.435 8.342 1.00 96.56 79 ALA A CA 1
ATOM 578 C C . ALA A 1 79 ? 6.717 -1.884 9.763 1.00 96.56 79 ALA A C 1
ATOM 580 O O . ALA A 1 79 ? 7.694 -1.187 10.031 1.00 96.56 79 ALA A O 1
ATOM 581 N N . GLY A 1 80 ? 5.788 -2.176 10.674 1.00 95.69 80 GLY A N 1
ATOM 582 C CA . GLY A 1 80 ? 5.808 -1.693 12.056 1.00 95.69 80 GLY A CA 1
ATOM 583 C C . GLY A 1 80 ? 5.330 -0.250 12.252 1.00 95.69 80 GLY A C 1
ATOM 584 O O . GLY A 1 80 ? 5.166 0.171 13.395 1.00 95.69 80 GLY A O 1
ATOM 585 N N . LYS A 1 81 ? 5.051 0.518 11.189 1.00 95.62 81 LYS A N 1
ATOM 586 C CA . LYS A 1 81 ? 4.377 1.818 11.341 1.00 95.62 81 LYS A CA 1
ATOM 587 C C . LYS A 1 81 ? 2.927 1.615 11.779 1.00 95.62 81 LYS A C 1
ATOM 589 O O . LYS A 1 81 ? 2.293 0.637 11.395 1.00 95.62 81 LYS A O 1
ATOM 594 N N . SER A 1 82 ? 2.402 2.553 12.564 1.00 92.44 82 SER A N 1
ATOM 595 C CA . SER A 1 82 ? 1.005 2.529 13.004 1.00 92.44 82 SER A CA 1
ATOM 596 C C . SER A 1 82 ? 0.083 3.155 11.957 1.00 92.44 82 SER A C 1
ATOM 598 O O . SER A 1 82 ? 0.363 4.242 11.451 1.00 92.44 82 SER A O 1
ATOM 600 N N . LEU A 1 83 ? -1.028 2.486 11.660 1.00 90.81 83 LEU A N 1
ATOM 601 C CA . LEU A 1 83 ? -2.111 2.970 10.813 1.00 90.81 83 LEU A CA 1
ATOM 602 C C . LEU A 1 83 ? -3.441 2.660 11.499 1.00 90.81 83 LEU A C 1
ATOM 604 O O . LEU A 1 83 ? -3.803 1.499 11.668 1.00 90.81 83 LEU A O 1
ATOM 608 N N . GLY A 1 84 ? -4.145 3.699 11.958 1.00 85.12 84 GLY A N 1
ATOM 609 C CA . GLY A 1 84 ? -5.427 3.532 12.656 1.00 85.12 84 GLY A CA 1
ATOM 610 C C . GLY A 1 84 ? -5.343 2.684 13.934 1.00 85.12 84 GLY A C 1
ATOM 611 O O . GLY A 1 84 ? -6.299 1.995 14.269 1.00 85.12 84 GLY A O 1
ATOM 612 N N . GLY A 1 85 ? -4.193 2.682 14.622 1.00 86.94 85 GLY A N 1
ATOM 613 C CA . GLY A 1 85 ? -3.957 1.861 15.819 1.00 86.94 85 GLY A CA 1
ATOM 614 C C . GLY A 1 85 ? -3.463 0.434 15.541 1.00 86.94 85 GLY A C 1
ATOM 615 O O . GLY A 1 85 ? -3.106 -0.267 16.484 1.00 86.94 85 GLY A O 1
ATOM 616 N N . ALA A 1 86 ? -3.380 0.024 14.274 1.00 90.06 86 ALA A N 1
ATOM 617 C CA . ALA A 1 86 ? -2.833 -1.261 13.846 1.00 90.06 86 ALA A CA 1
ATOM 618 C C . ALA A 1 86 ? -1.381 -1.117 13.363 1.00 90.06 86 ALA A C 1
ATOM 620 O O . ALA A 1 86 ? -1.030 -0.108 12.753 1.00 90.06 86 ALA A O 1
ATOM 621 N N . LEU A 1 87 ? -0.531 -2.126 13.578 1.00 94.56 87 LEU A N 1
ATOM 622 C CA . LEU A 1 87 ? 0.829 -2.128 13.024 1.00 94.56 87 LEU A CA 1
ATOM 623 C C . LEU A 1 87 ? 0.838 -2.687 11.601 1.00 94.56 87 LEU A C 1
ATOM 625 O O . LEU A 1 87 ? 0.307 -3.769 11.348 1.00 94.56 87 LEU A O 1
ATOM 629 N N . ILE A 1 88 ? 1.477 -1.979 10.674 1.00 96.31 88 ILE A N 1
ATOM 630 C CA . ILE A 1 88 ? 1.609 -2.430 9.290 1.00 96.31 88 ILE A CA 1
ATOM 631 C C . ILE A 1 88 ? 2.490 -3.682 9.229 1.00 96.31 88 ILE A C 1
ATOM 633 O O . ILE A 1 88 ? 3.608 -3.701 9.746 1.00 96.31 88 ILE A O 1
ATOM 637 N N . GLN A 1 89 ? 2.011 -4.707 8.536 1.00 96.56 89 GLN A N 1
ATOM 638 C CA . GLN A 1 89 ? 2.789 -5.858 8.098 1.00 96.56 89 GLN A CA 1
ATOM 639 C C . GLN A 1 89 ? 2.834 -5.870 6.576 1.00 96.56 89 GLN A C 1
ATOM 641 O O . GLN A 1 89 ? 1.806 -5.705 5.924 1.00 96.56 89 GLN A O 1
ATOM 646 N N . VAL A 1 90 ? 4.023 -6.081 6.016 1.00 96.75 90 VAL A N 1
ATOM 647 C CA . VAL A 1 90 ? 4.217 -6.184 4.567 1.00 96.75 90 VAL A CA 1
ATOM 648 C C . VAL A 1 90 ? 4.412 -7.650 4.218 1.00 96.75 90 VAL A C 1
ATOM 650 O O . VAL A 1 90 ? 5.358 -8.265 4.707 1.00 96.75 90 VAL A O 1
ATOM 653 N N . GLN A 1 91 ? 3.518 -8.213 3.408 1.00 95.62 91 GLN A N 1
ATOM 654 C CA . GLN A 1 91 ? 3.534 -9.634 3.053 1.00 95.62 91 GLN A CA 1
ATOM 655 C C . GLN A 1 91 ? 3.618 -9.816 1.539 1.00 95.62 91 GLN A C 1
ATOM 657 O O . GLN A 1 91 ? 2.886 -9.180 0.785 1.00 95.62 91 GLN A O 1
ATOM 662 N N . SER A 1 92 ? 4.506 -10.695 1.080 1.00 95.50 92 SER A N 1
ATOM 663 C CA . SER A 1 92 ? 4.552 -11.083 -0.330 1.00 95.50 92 SER A CA 1
ATOM 664 C C . SER A 1 92 ? 3.498 -12.145 -0.620 1.00 95.50 92 SER A C 1
ATOM 666 O O . SER A 1 92 ? 3.367 -13.108 0.134 1.00 95.50 92 SER A O 1
ATOM 668 N N . VAL A 1 93 ? 2.787 -12.000 -1.734 1.00 95.62 93 VAL A N 1
ATOM 669 C CA . VAL A 1 93 ? 1.752 -12.936 -2.173 1.00 95.62 93 VAL A CA 1
ATOM 670 C C . VAL A 1 93 ? 2.054 -13.366 -3.605 1.00 95.62 93 VAL A C 1
ATOM 672 O O . VAL A 1 93 ? 2.241 -12.535 -4.490 1.00 95.62 93 VAL A O 1
ATOM 675 N N . SER A 1 94 ? 2.119 -14.675 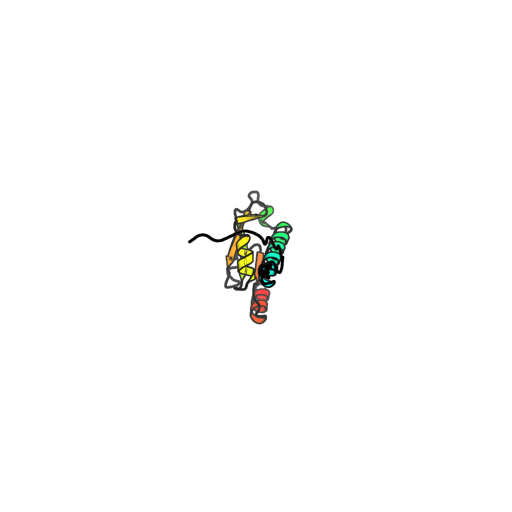-3.842 1.00 93.25 94 SER A N 1
ATOM 676 C CA . SER A 1 94 ? 2.446 -15.243 -5.157 1.00 93.25 94 SER A CA 1
ATOM 677 C C . SER A 1 94 ? 1.218 -15.587 -6.000 1.00 93.25 94 SER A C 1
ATOM 679 O O . SER A 1 94 ? 1.345 -15.752 -7.211 1.00 93.25 94 SER A O 1
ATOM 681 N N . GLN A 1 95 ? 0.035 -15.702 -5.386 1.00 92.50 95 GLN A N 1
ATOM 682 C CA . GLN A 1 95 ? -1.213 -16.065 -6.064 1.00 92.50 95 GLN A CA 1
ATOM 683 C C . GLN A 1 95 ? -2.420 -15.313 -5.481 1.00 92.50 95 GLN A C 1
ATOM 685 O O . GLN A 1 95 ? -2.455 -15.092 -4.270 1.00 92.50 95 GLN A O 1
ATOM 690 N N . PRO A 1 96 ? -3.449 -14.988 -6.289 1.00 91.62 96 PRO A N 1
ATOM 691 C CA . PRO A 1 96 ? -4.643 -14.277 -5.816 1.00 91.62 96 PRO A CA 1
ATOM 692 C C . PRO A 1 96 ? -5.381 -14.954 -4.653 1.00 91.62 96 PRO A C 1
ATOM 694 O O . PRO A 1 96 ? -5.965 -14.280 -3.811 1.00 91.62 96 PRO A O 1
ATOM 697 N N . SER A 1 97 ? -5.312 -16.283 -4.551 1.00 90.19 97 SER A N 1
ATOM 698 C CA . SER A 1 97 ? -5.893 -17.051 -3.440 1.00 90.19 97 SER A CA 1
ATOM 699 C C . SER A 1 97 ? -5.300 -16.701 -2.068 1.00 90.19 97 SER A C 1
ATOM 701 O O . SER A 1 97 ? -5.949 -16.921 -1.049 1.00 90.19 97 SER A O 1
ATOM 703 N N . GLY A 1 98 ? -4.092 -16.133 -2.024 1.00 89.75 98 GLY A N 1
ATOM 704 C CA . GLY A 1 98 ? -3.419 -15.703 -0.798 1.00 89.75 98 GLY A CA 1
ATOM 705 C C . GLY A 1 98 ? -3.791 -14.296 -0.320 1.00 89.75 98 GLY A C 1
ATOM 706 O O . GLY A 1 98 ? -3.160 -13.802 0.606 1.00 89.75 98 GLY A O 1
ATOM 707 N N . LEU A 1 99 ? -4.776 -13.630 -0.936 1.00 90.56 99 LEU A N 1
ATOM 708 C CA . LEU A 1 99 ? -5.158 -12.248 -0.600 1.00 90.56 99 LEU A CA 1
ATOM 709 C C . LEU A 1 99 ? -6.056 -12.112 0.642 1.00 90.56 99 LEU A C 1
ATOM 711 O O . LEU A 1 99 ? -6.438 -11.000 1.012 1.00 90.56 99 LEU A O 1
ATOM 715 N N . GLY A 1 100 ? -6.418 -13.224 1.285 1.00 87.31 100 GLY A N 1
ATOM 716 C CA . GLY A 1 100 ? -7.290 -13.223 2.457 1.00 87.31 100 GLY A CA 1
ATOM 717 C C . GLY A 1 100 ? -6.774 -12.299 3.565 1.00 87.31 100 GLY A C 1
ATOM 718 O O . GLY A 1 100 ? -5.711 -12.532 4.132 1.00 87.31 100 GLY A O 1
ATOM 719 N N . GLY A 1 101 ? -7.548 -11.259 3.888 1.00 86.62 101 GLY A N 1
ATOM 720 C CA . GLY A 1 101 ? -7.235 -10.314 4.964 1.00 86.62 101 GLY A CA 1
ATOM 721 C C . GLY A 1 101 ? -6.310 -9.152 4.585 1.00 86.62 101 GLY A C 1
ATOM 722 O O . GLY A 1 101 ? -6.068 -8.303 5.442 1.00 86.62 101 GLY A O 1
ATOM 723 N N . CYS A 1 102 ? -5.828 -9.070 3.339 1.00 92.56 102 CYS A N 1
ATOM 724 C CA . CYS A 1 102 ? -5.087 -7.909 2.842 1.00 92.56 102 CYS A CA 1
ATOM 725 C C . CYS A 1 102 ? -6.004 -6.677 2.784 1.00 92.56 102 CYS A C 1
ATOM 727 O O . CYS A 1 102 ? -7.026 -6.700 2.102 1.00 92.56 102 CYS A O 1
ATOM 729 N N . GLN A 1 103 ? -5.634 -5.582 3.452 1.00 92.88 103 GLN A N 1
ATOM 730 C CA . GLN A 1 103 ? -6.335 -4.301 3.303 1.00 92.88 103 GLN A CA 1
ATOM 731 C C . GLN A 1 103 ? -5.879 -3.587 2.029 1.00 92.88 103 GLN A C 1
ATOM 733 O O . GLN A 1 103 ? -6.682 -3.012 1.304 1.00 92.88 103 GLN A O 1
ATOM 738 N N . VAL A 1 104 ? -4.584 -3.661 1.721 1.00 95.69 104 VAL A N 1
ATOM 739 C CA . VAL A 1 104 ? -4.011 -3.097 0.495 1.00 95.69 104 VAL A CA 1
ATOM 740 C C . VAL A 1 104 ? -3.293 -4.199 -0.265 1.00 95.69 104 VAL A C 1
ATOM 742 O O . VAL A 1 104 ? -2.511 -4.944 0.321 1.00 95.69 104 VAL A O 1
ATOM 745 N N . LEU A 1 105 ? -3.517 -4.263 -1.576 1.00 96.44 105 LEU A N 1
ATOM 746 C CA . LEU A 1 105 ? -2.719 -5.048 -2.510 1.00 96.44 105 LEU A CA 1
ATOM 747 C C . LEU A 1 105 ? -1.955 -4.098 -3.432 1.00 96.44 105 LEU A C 1
ATOM 749 O O . LEU A 1 105 ? -2.560 -3.288 -4.132 1.00 96.44 105 LEU A O 1
ATOM 753 N N . VAL A 1 106 ? -0.632 -4.224 -3.459 1.00 97.12 106 VAL A N 1
ATOM 754 C CA . VAL A 1 106 ? 0.231 -3.561 -4.438 1.00 97.12 106 VAL A CA 1
ATOM 755 C C . VAL A 1 106 ? 0.671 -4.580 -5.483 1.00 97.12 106 VAL A C 1
ATOM 757 O O . VAL A 1 106 ? 1.255 -5.609 -5.147 1.00 97.12 106 VAL A O 1
ATOM 760 N N . LEU A 1 107 ? 0.399 -4.281 -6.753 1.00 95.56 107 LEU A N 1
ATOM 761 C CA . LEU A 1 107 ? 0.853 -5.067 -7.900 1.00 95.56 107 LEU A CA 1
ATOM 762 C C . LEU A 1 107 ? 2.166 -4.460 -8.415 1.00 95.56 107 LEU A C 1
ATOM 764 O O . LEU A 1 107 ? 2.156 -3.527 -9.213 1.00 95.56 107 LEU A O 1
ATOM 768 N N . ASP A 1 108 ? 3.294 -4.959 -7.914 1.00 94.69 108 ASP A N 1
ATOM 769 C CA . ASP A 1 108 ? 4.649 -4.522 -8.269 1.00 94.69 108 ASP A CA 1
ATOM 770 C C . ASP A 1 108 ? 5.192 -5.361 -9.435 1.00 94.69 108 ASP A C 1
ATOM 772 O O . ASP A 1 108 ? 6.076 -6.211 -9.278 1.00 94.69 108 ASP A O 1
ATOM 776 N N . MET A 1 109 ? 4.561 -5.183 -10.598 1.00 90.94 109 MET A N 1
ATOM 777 C CA . MET A 1 109 ? 4.763 -6.008 -11.789 1.00 90.94 109 MET A CA 1
ATOM 778 C C . MET A 1 109 ? 4.900 -5.125 -13.028 1.00 90.94 109 MET A C 1
ATOM 780 O O . MET A 1 109 ? 4.091 -4.224 -13.248 1.00 90.94 109 MET A O 1
ATOM 784 N N . GLU A 1 110 ? 5.897 -5.413 -13.859 1.00 88.50 110 GLU A N 1
ATOM 785 C CA . GLU A 1 110 ? 6.104 -4.724 -15.140 1.00 88.50 110 GLU A CA 1
ATOM 786 C C . GLU A 1 110 ? 5.420 -5.464 -16.300 1.00 88.50 110 GLU A C 1
ATOM 788 O O . GLU A 1 110 ? 4.978 -4.843 -17.271 1.00 88.50 110 GLU A O 1
ATOM 793 N N . ASP A 1 111 ? 5.278 -6.791 -16.189 1.00 92.31 111 ASP A N 1
ATOM 794 C CA . ASP A 1 111 ? 4.626 -7.607 -17.208 1.00 92.31 111 ASP A CA 1
ATOM 795 C C . ASP A 1 111 ? 3.112 -7.347 -17.245 1.00 92.31 111 ASP A C 1
ATOM 797 O O . ASP A 1 111 ? 2.358 -7.601 -16.299 1.00 92.31 111 ASP A O 1
ATOM 801 N N . ARG A 1 112 ? 2.649 -6.848 -18.393 1.00 92.50 112 ARG A N 1
ATOM 802 C CA . ARG A 1 112 ? 1.248 -6.474 -18.618 1.00 92.50 112 ARG A CA 1
ATOM 803 C C . ARG A 1 112 ? 0.307 -7.677 -18.597 1.00 92.50 112 ARG A C 1
ATOM 805 O O . ARG A 1 112 ? -0.844 -7.527 -18.189 1.00 92.50 112 ARG A O 1
ATOM 812 N N . HIS A 1 113 ? 0.748 -8.852 -19.045 1.00 94.06 113 HIS A N 1
ATOM 813 C CA . HIS A 1 113 ? -0.093 -10.048 -19.030 1.00 94.06 113 HIS A CA 1
ATOM 814 C C . HIS A 1 113 ? -0.317 -10.535 -17.602 1.00 94.06 113 HIS A C 1
ATOM 816 O O . HIS A 1 113 ? -1.443 -10.882 -17.243 1.00 94.06 113 HIS A O 1
ATOM 822 N N . GLU A 1 114 ? 0.728 -10.526 -16.784 1.00 92.38 114 GLU A N 1
ATOM 823 C CA . GLU A 1 114 ? 0.664 -10.888 -15.380 1.00 92.38 114 GLU A CA 1
ATOM 824 C C . GLU A 1 114 ? -0.201 -9.906 -14.586 1.00 92.38 114 GLU A C 1
ATOM 826 O O . GLU A 1 114 ? -1.120 -10.346 -13.891 1.00 92.38 114 GLU A O 1
ATOM 831 N N . LEU A 1 115 ? -0.014 -8.598 -14.789 1.00 93.19 115 LEU A N 1
ATOM 832 C CA . LEU A 1 115 ? -0.869 -7.562 -14.206 1.00 93.19 115 LEU A CA 1
ATOM 833 C C . LEU A 1 115 ? -2.352 -7.792 -14.546 1.00 93.19 115 LEU A C 1
ATOM 835 O O . LEU A 1 115 ? -3.203 -7.812 -13.657 1.00 93.19 115 LEU A O 1
ATOM 839 N N . ASN A 1 116 ? -2.663 -8.049 -15.821 1.00 93.69 116 ASN A N 1
ATOM 840 C CA . ASN A 1 116 ? -4.030 -8.318 -16.275 1.00 93.69 116 ASN A CA 1
ATOM 841 C C . ASN A 1 116 ? -4.615 -9.617 -15.691 1.00 93.69 116 ASN A C 1
ATOM 843 O O . ASN A 1 116 ? -5.836 -9.750 -15.577 1.00 93.69 116 ASN A O 1
ATOM 847 N N . ARG A 1 117 ? -3.786 -10.621 -15.366 1.00 92.56 117 ARG A N 1
ATOM 848 C CA . ARG A 1 117 ? -4.250 -11.824 -14.651 1.00 92.56 117 ARG A CA 1
ATOM 849 C C . ARG A 1 117 ? -4.649 -11.475 -13.220 1.00 92.56 117 ARG A C 1
ATOM 851 O O . ARG A 1 117 ? -5.735 -11.861 -12.802 1.00 92.56 117 ARG A O 1
ATOM 858 N N . TRP A 1 118 ? -3.813 -10.719 -12.510 1.00 94.69 118 TRP A N 1
ATOM 859 C CA . TRP A 1 118 ? -4.088 -10.288 -11.138 1.00 94.69 118 TRP A CA 1
ATOM 860 C C . TRP A 1 118 ? -5.317 -9.390 -11.037 1.00 94.69 118 TRP A C 1
ATOM 862 O O . TRP A 1 118 ? -6.184 -9.642 -10.208 1.00 94.69 118 TRP A O 1
ATOM 872 N N . GLN A 1 119 ? -5.439 -8.392 -11.912 1.00 92.44 119 GLN A N 1
ATOM 873 C CA . GLN A 1 119 ? -6.589 -7.484 -11.913 1.00 92.44 119 GLN A CA 1
ATOM 874 C C . GLN A 1 119 ? -7.913 -8.229 -12.104 1.00 92.44 119 GLN A C 1
ATOM 876 O O . GLN A 1 119 ? -8.850 -8.008 -11.343 1.00 92.44 119 GLN A O 1
ATOM 881 N N . ARG A 1 120 ? -7.975 -9.163 -13.064 1.00 93.44 120 ARG A N 1
ATOM 882 C CA . ARG A 1 120 ? -9.175 -9.987 -13.283 1.00 93.44 120 ARG A CA 1
ATOM 883 C C . ARG A 1 120 ? -9.513 -10.863 -12.081 1.00 93.44 120 ARG A C 1
ATOM 885 O O . ARG A 1 120 ? -10.685 -11.023 -11.779 1.00 93.44 120 ARG A O 1
ATOM 892 N N . ALA A 1 121 ? -8.507 -11.413 -11.406 1.00 91.56 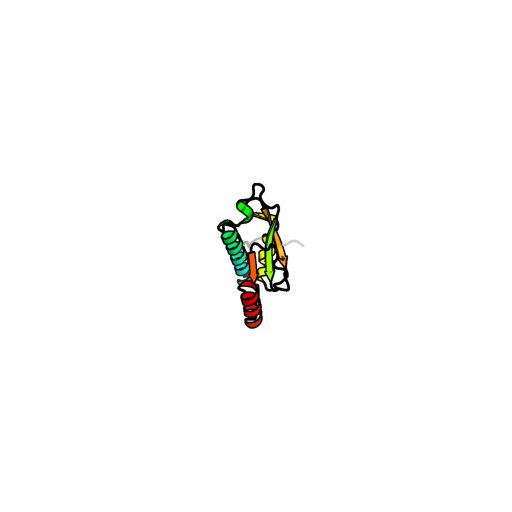121 ALA A N 1
ATOM 893 C CA . ALA A 1 121 ? -8.719 -12.267 -10.240 1.00 91.56 121 ALA A CA 1
ATOM 894 C C . ALA A 1 121 ? -9.223 -11.504 -9.002 1.00 91.56 121 ALA A C 1
ATOM 896 O O . ALA A 1 121 ? -9.829 -12.117 -8.136 1.00 91.56 121 ALA A O 1
ATOM 897 N N . VAL A 1 122 ? -8.958 -10.196 -8.906 1.00 89.56 122 VAL A N 1
ATOM 898 C CA . VAL A 1 122 ? -9.414 -9.342 -7.792 1.00 89.56 122 VAL A CA 1
ATOM 899 C C . VAL A 1 122 ? -10.783 -8.709 -8.068 1.00 89.56 122 VAL A C 1
ATOM 901 O O . VAL A 1 122 ? -11.497 -8.367 -7.133 1.00 89.56 122 VAL A O 1
ATOM 904 N N . GLN A 1 123 ? -11.137 -8.513 -9.342 1.00 86.19 123 GLN A N 1
ATOM 905 C CA . GLN A 1 123 ? -12.403 -7.893 -9.759 1.00 86.19 123 GLN A CA 1
ATOM 906 C C . GLN A 1 123 ? -13.561 -8.883 -9.958 1.00 86.19 123 GLN A C 1
ATOM 908 O O . GLN A 1 123 ? -14.695 -8.435 -10.128 1.00 86.19 123 GLN A O 1
ATOM 913 N N . GLY A 1 124 ? -13.275 -10.185 -10.012 1.00 62.78 124 GLY A N 1
ATOM 914 C CA . GLY A 1 124 ? -14.280 -11.251 -10.099 1.00 62.78 124 GLY A CA 1
ATOM 915 C C . GLY A 1 124 ? -14.729 -11.721 -8.727 1.00 62.78 124 GLY A C 1
ATOM 916 O O . GLY A 1 124 ? -15.916 -12.094 -8.623 1.00 62.78 124 GLY A O 1
#